Protein AF-A0A258K118-F1 (afdb_monomer_lite)

Structure (mmCIF, N/CA/C/O backbone):
data_AF-A0A258K118-F1
#
_entry.id   AF-A0A258K118-F1
#
loop_
_atom_site.group_PDB
_atom_site.id
_atom_site.type_symbol
_atom_site.label_atom_id
_atom_site.label_alt_id
_atom_site.label_comp_id
_atom_site.label_asym_id
_atom_site.label_entity_id
_atom_site.label_seq_id
_atom_site.pdbx_PDB_ins_code
_atom_site.Cartn_x
_atom_site.Cartn_y
_atom_site.Cartn_z
_atom_site.occupancy
_atom_site.B_iso_or_equiv
_atom_site.auth_seq_id
_atom_site.auth_comp_id
_atom_site.auth_asym_id
_atom_site.auth_atom_id
_atom_site.pdbx_PDB_model_num
ATOM 1 N N . MET A 1 1 ? -36.246 7.108 47.849 1.00 57.94 1 MET A N 1
ATOM 2 C CA . MET A 1 1 ? -35.922 5.957 46.962 1.00 57.94 1 MET A CA 1
ATOM 3 C C . MET A 1 1 ? -35.839 6.305 45.469 1.00 57.94 1 MET A C 1
ATOM 5 O O . MET A 1 1 ? -34.820 5.987 44.870 1.00 57.94 1 MET A O 1
ATOM 9 N N . LYS A 1 2 ? -36.814 7.006 44.857 1.00 60.41 2 LYS A N 1
ATOM 10 C CA . LYS A 1 2 ? -36.789 7.358 43.410 1.00 60.41 2 LYS A CA 1
ATOM 11 C C . LYS A 1 2 ? -35.535 8.136 42.945 1.00 60.41 2 LYS A C 1
ATOM 13 O O . LYS A 1 2 ? -35.076 7.937 41.828 1.00 60.41 2 LYS A O 1
ATOM 18 N N . SER A 1 3 ? -34.956 8.986 43.801 1.00 73.25 3 SER A N 1
ATOM 19 C CA . SER A 1 3 ? -33.730 9.758 43.502 1.00 73.25 3 SER A CA 1
ATOM 20 C C . SER A 1 3 ? -32.459 8.893 43.433 1.00 73.25 3 SER A C 1
ATOM 22 O O . SER A 1 3 ? -31.625 9.078 42.551 1.00 73.25 3 SER A O 1
ATOM 24 N N . ILE A 1 4 ? -32.338 7.890 44.309 1.00 78.69 4 ILE A N 1
ATOM 25 C CA . ILE A 1 4 ? -31.174 6.988 44.360 1.00 78.69 4 ILE A CA 1
ATOM 26 C C . ILE A 1 4 ? -31.171 6.054 43.145 1.00 78.69 4 ILE A C 1
ATOM 28 O O . ILE A 1 4 ? -30.150 5.921 42.479 1.00 78.69 4 ILE A O 1
ATOM 32 N N . LEU A 1 5 ? -32.333 5.502 42.782 1.00 80.94 5 LEU A N 1
ATOM 33 C CA . LEU A 1 5 ? -32.493 4.697 41.566 1.00 80.94 5 LEU A CA 1
ATOM 34 C C . LEU A 1 5 ? -32.146 5.485 40.293 1.00 80.94 5 LEU A C 1
ATOM 36 O O . LEU A 1 5 ? -31.469 4.956 39.416 1.00 80.94 5 LEU A O 1
ATOM 40 N N . LYS A 1 6 ? -32.529 6.769 40.210 1.00 83.19 6 LYS A N 1
ATOM 41 C CA . LYS A 1 6 ? -32.132 7.648 39.095 1.00 83.19 6 LYS A CA 1
ATOM 42 C C . LYS A 1 6 ? -30.619 7.875 39.036 1.00 83.19 6 LYS A C 1
ATOM 44 O O . LYS A 1 6 ? -30.051 7.831 37.950 1.00 83.19 6 LYS A O 1
ATOM 49 N N . LYS A 1 7 ? -29.957 8.081 40.180 1.00 82.56 7 LYS A N 1
ATOM 50 C CA . LYS A 1 7 ? -28.490 8.223 40.247 1.00 82.56 7 LYS A CA 1
ATOM 51 C C . LYS A 1 7 ? -27.771 6.950 39.797 1.00 82.56 7 LYS A C 1
ATOM 53 O O . LYS A 1 7 ? -26.808 7.037 39.043 1.00 82.56 7 LYS A O 1
ATOM 58 N N . ILE A 1 8 ? -28.274 5.785 40.201 1.00 86.56 8 ILE A N 1
ATOM 59 C CA . ILE A 1 8 ? -27.744 4.481 39.783 1.00 86.56 8 ILE A CA 1
ATOM 60 C C . ILE A 1 8 ? -27.935 4.279 38.272 1.00 86.56 8 ILE A C 1
ATOM 62 O O . ILE A 1 8 ? -26.987 3.920 37.579 1.00 86.56 8 ILE A O 1
ATOM 66 N N . ALA A 1 9 ? -29.121 4.578 37.735 1.00 85.44 9 ALA A N 1
ATOM 67 C CA . ALA A 1 9 ? -29.391 4.484 36.299 1.00 85.44 9 ALA A CA 1
ATOM 68 C C . ALA A 1 9 ? -28.491 5.420 35.473 1.00 85.44 9 ALA A C 1
ATOM 70 O O . ALA A 1 9 ? -27.946 5.004 34.452 1.00 85.44 9 ALA A O 1
ATOM 71 N N . LEU A 1 10 ? -28.278 6.657 35.938 1.00 87.56 10 LEU A N 1
ATOM 72 C CA . LEU A 1 10 ? -27.337 7.592 35.318 1.00 87.56 10 LEU A CA 1
ATOM 73 C C . LEU A 1 10 ? -25.908 7.047 35.352 1.00 87.56 10 LEU A C 1
ATOM 75 O O . LEU A 1 10 ? -25.240 7.060 34.323 1.00 87.56 10 LEU A O 1
ATOM 79 N N . PHE A 1 11 ? -25.456 6.524 36.493 1.00 86.81 11 PHE A N 1
ATOM 80 C CA . PHE A 1 11 ? -24.126 5.929 36.629 1.00 86.81 11 PHE A CA 1
ATOM 81 C C . PHE A 1 11 ? -23.908 4.770 35.651 1.00 86.81 11 PHE A C 1
ATOM 83 O O . PHE A 1 11 ? -22.899 4.744 34.947 1.00 86.81 11 PHE A O 1
ATOM 90 N N . PHE A 1 12 ? -24.868 3.847 35.541 1.00 90.62 12 PHE A N 1
ATOM 91 C CA . PHE A 1 12 ? -24.785 2.767 34.559 1.00 90.62 12 PHE A CA 1
ATOM 92 C C . PHE A 1 12 ? -24.779 3.302 33.129 1.00 90.62 12 PHE A C 1
ATOM 94 O O . PHE A 1 12 ? -23.973 2.839 32.328 1.00 90.62 12 PHE A O 1
ATOM 101 N N . ASN A 1 13 ? -25.598 4.305 32.809 1.00 88.56 13 ASN A N 1
ATOM 102 C CA . ASN A 1 13 ? -25.610 4.916 31.480 1.00 88.56 13 ASN A CA 1
ATOM 103 C C . ASN A 1 13 ? -24.248 5.558 31.135 1.00 88.56 13 ASN A C 1
ATOM 105 O O . ASN A 1 13 ? -23.699 5.321 30.061 1.00 88.56 13 ASN A O 1
ATOM 109 N N . TYR A 1 14 ? -23.632 6.271 32.085 1.00 86.94 14 TYR A N 1
ATOM 110 C CA . TYR A 1 14 ? -22.262 6.778 31.950 1.00 86.94 14 TYR A CA 1
ATOM 111 C C . TYR A 1 14 ? -21.240 5.652 31.756 1.00 86.94 14 TYR A C 1
ATOM 113 O O . TYR A 1 14 ? -20.376 5.753 30.886 1.00 86.94 14 TYR A O 1
ATOM 121 N N . LEU A 1 15 ? -21.348 4.560 32.517 1.00 89.12 15 LEU A N 1
ATOM 122 C CA . LEU A 1 15 ? -20.443 3.415 32.413 1.00 89.12 15 LEU A CA 1
ATOM 123 C C . LEU A 1 15 ? -20.577 2.687 31.065 1.00 89.12 15 LEU A C 1
ATOM 125 O O . LEU A 1 15 ? -19.566 2.332 30.451 1.00 89.12 15 LEU A O 1
ATOM 129 N N . PHE A 1 16 ? -21.805 2.482 30.585 1.00 87.19 16 PHE A N 1
ATOM 130 C CA . PHE A 1 16 ? -22.076 1.898 29.271 1.00 87.19 16 PHE A CA 1
ATOM 131 C C . PHE A 1 16 ? -21.551 2.800 28.153 1.00 87.19 16 PHE A C 1
ATOM 133 O O . PHE A 1 16 ? -20.824 2.316 27.285 1.00 87.19 16 PHE A O 1
ATOM 140 N N . ASN A 1 17 ? -21.807 4.109 28.217 1.00 88.25 17 ASN A N 1
ATOM 141 C CA . ASN A 1 17 ? -21.272 5.069 27.250 1.00 88.25 17 ASN A CA 1
ATOM 142 C C . ASN A 1 17 ? -19.741 5.088 27.256 1.00 88.25 17 ASN A C 1
ATOM 144 O O . ASN A 1 17 ? -19.127 5.031 26.194 1.00 88.25 17 ASN A O 1
ATOM 148 N N . PHE A 1 18 ? -19.106 5.064 28.428 1.00 89.62 18 PHE A N 1
ATOM 149 C CA . PHE A 1 18 ? -17.649 5.001 28.536 1.00 89.62 18 PHE A CA 1
ATOM 150 C C . PHE A 1 18 ? -17.070 3.734 27.891 1.00 89.62 18 PHE A C 1
ATOM 152 O O . PHE A 1 18 ? -16.093 3.802 27.140 1.00 89.62 18 PHE A O 1
ATOM 159 N N . ARG A 1 19 ? -17.688 2.569 28.129 1.00 87.50 19 ARG A N 1
ATOM 160 C CA . ARG A 1 19 ? -17.292 1.303 27.487 1.00 87.50 19 ARG A CA 1
ATOM 161 C C . ARG A 1 19 ? -17.425 1.373 25.968 1.00 87.50 19 ARG A C 1
ATOM 163 O O . ARG A 1 19 ? -16.511 0.944 25.260 1.00 87.50 19 ARG A O 1
ATOM 170 N N . THR A 1 20 ? -18.521 1.940 25.480 1.00 90.94 20 THR A N 1
ATOM 171 C CA . THR A 1 20 ? -18.786 2.121 24.050 1.00 90.94 20 THR A CA 1
ATOM 172 C C . THR A 1 20 ? -17.770 3.066 23.408 1.00 90.94 20 THR A C 1
ATOM 174 O O . THR A 1 20 ? -17.140 2.694 22.419 1.00 90.94 20 THR A O 1
ATOM 177 N N . ILE A 1 21 ? -17.504 4.226 24.017 1.00 90.69 21 ILE A N 1
ATOM 178 C CA . ILE A 1 21 ? -16.487 5.190 23.561 1.00 90.69 21 ILE A CA 1
ATOM 179 C C . ILE A 1 21 ? -15.106 4.531 23.511 1.00 90.69 21 ILE A C 1
ATOM 181 O O . ILE A 1 21 ? -14.396 4.643 22.513 1.00 90.69 21 ILE A O 1
ATOM 185 N N . LYS A 1 22 ? -14.727 3.782 24.554 1.00 91.69 22 LYS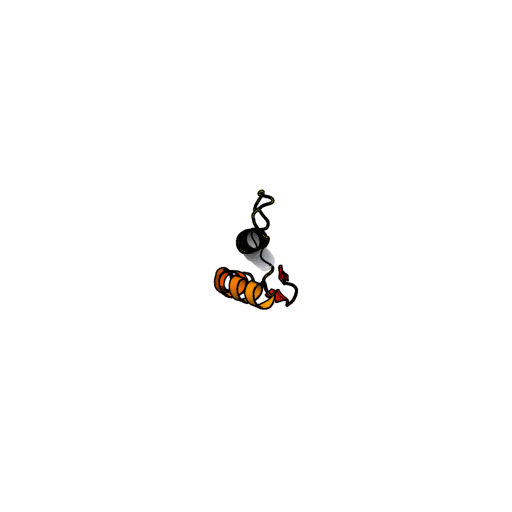 A N 1
ATOM 186 C CA . LYS A 1 22 ? -13.440 3.075 24.593 1.00 91.69 22 LYS A CA 1
ATOM 187 C C . LYS A 1 22 ? -13.335 2.019 23.488 1.00 91.69 22 LYS A C 1
ATOM 189 O O . LYS A 1 22 ? -12.268 1.863 22.891 1.00 91.69 22 LYS A O 1
ATOM 194 N N . ARG A 1 23 ? -14.429 1.306 23.192 1.00 91.44 23 ARG A N 1
ATOM 195 C CA . ARG A 1 23 ? -14.494 0.336 22.089 1.00 91.44 23 ARG A CA 1
ATOM 196 C C . ARG A 1 23 ? -14.316 1.025 20.737 1.00 91.44 23 ARG A C 1
ATOM 198 O O . ARG A 1 23 ? -13.479 0.573 19.960 1.00 91.44 23 ARG A O 1
ATOM 205 N N . PHE A 1 24 ? -15.031 2.121 20.486 1.00 91.25 24 PHE A N 1
ATOM 206 C CA . PHE A 1 24 ? -14.884 2.901 19.254 1.00 91.25 24 PHE A CA 1
ATOM 207 C C . PHE A 1 24 ? -13.479 3.476 19.102 1.00 91.25 24 PHE A C 1
ATOM 209 O O . PHE A 1 24 ? -12.882 3.319 18.044 1.00 91.25 24 PHE A O 1
ATOM 216 N N . LYS A 1 25 ? -12.887 4.018 20.173 1.00 92.88 25 LYS A N 1
ATOM 217 C CA . LYS A 1 25 ? -11.497 4.496 20.152 1.00 92.88 25 LYS A CA 1
ATOM 218 C C . LYS A 1 25 ? -10.520 3.392 19.741 1.00 92.88 25 LYS A C 1
ATOM 220 O O . LYS A 1 25 ? -9.655 3.611 18.905 1.00 92.88 25 LYS A O 1
ATOM 225 N N . LYS A 1 26 ? -10.681 2.174 20.271 1.00 92.38 26 LYS A N 1
ATOM 226 C CA . LYS A 1 26 ? -9.832 1.032 19.891 1.00 92.38 26 LYS A CA 1
ATOM 227 C C . LYS A 1 26 ? -9.997 0.641 18.418 1.00 92.38 26 LYS A C 1
ATOM 229 O O . LYS A 1 26 ? -9.020 0.233 17.799 1.00 92.38 26 LYS A O 1
ATOM 234 N N . ILE A 1 27 ? -11.213 0.722 17.879 1.00 91.56 27 ILE A N 1
ATOM 235 C CA . ILE A 1 27 ? -11.484 0.449 16.460 1.00 91.56 27 ILE A CA 1
ATOM 236 C C . ILE A 1 27 ? -10.859 1.542 15.588 1.00 91.56 27 ILE A C 1
ATOM 238 O O . ILE A 1 27 ? -10.143 1.208 14.650 1.00 91.56 27 ILE A O 1
ATOM 242 N N . ASN A 1 28 ? -11.043 2.814 15.942 1.00 90.38 28 ASN A N 1
ATOM 243 C CA . ASN A 1 28 ? -10.470 3.944 15.213 1.00 90.38 28 ASN A CA 1
ATOM 244 C C . ASN A 1 28 ? -8.944 3.868 15.163 1.00 90.38 28 ASN A C 1
ATOM 246 O O . ASN A 1 28 ? -8.388 3.924 14.078 1.00 90.38 28 ASN A O 1
ATOM 250 N N . ASN A 1 29 ? -8.279 3.612 16.293 1.00 90.00 29 ASN A N 1
ATOM 251 C CA . ASN A 1 29 ? -6.821 3.471 16.314 1.00 90.00 29 ASN A CA 1
ATOM 252 C C . ASN A 1 29 ? -6.326 2.315 15.422 1.00 90.00 29 ASN A C 1
ATOM 254 O O . ASN A 1 29 ? -5.242 2.384 14.853 1.00 90.00 29 ASN A O 1
ATOM 258 N N . LYS A 1 30 ? -7.096 1.222 15.313 1.00 90.19 30 LYS A N 1
ATOM 259 C CA . LYS A 1 30 ? -6.753 0.122 14.399 1.00 90.19 30 LYS A CA 1
ATOM 260 C C . LYS A 1 3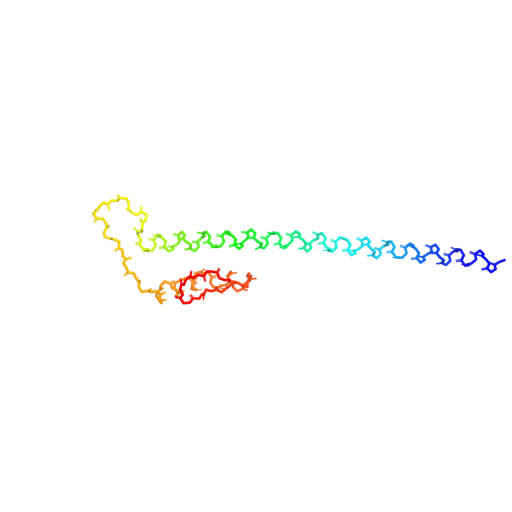0 ? -6.926 0.534 12.942 1.00 90.19 30 LYS A C 1
ATOM 262 O O . LYS A 1 30 ? -6.063 0.215 12.136 1.00 90.19 30 LYS A O 1
ATOM 267 N N . LEU A 1 31 ? -8.028 1.211 12.625 1.00 88.06 31 LEU A N 1
ATOM 268 C CA . LEU A 1 31 ? -8.304 1.709 11.279 1.00 88.06 31 LEU A CA 1
ATOM 269 C C . LEU A 1 31 ? -7.240 2.707 10.831 1.00 88.06 31 LEU A C 1
ATOM 271 O O . LEU A 1 31 ? -6.737 2.572 9.725 1.00 88.06 31 LEU A O 1
ATOM 275 N N . GLU A 1 32 ? -6.868 3.647 11.696 1.00 89.12 32 GLU A N 1
ATOM 276 C CA . GLU A 1 32 ? -5.819 4.639 11.446 1.00 89.12 32 GLU A CA 1
ATOM 277 C C . GLU A 1 32 ? -4.494 3.959 11.100 1.00 89.12 32 GLU A C 1
ATOM 279 O O . GLU A 1 32 ? -3.958 4.181 10.020 1.00 89.12 32 GLU A O 1
ATOM 284 N N . LYS A 1 33 ? -4.056 2.998 11.922 1.00 89.69 33 LYS A N 1
ATOM 285 C CA . LYS A 1 33 ? -2.851 2.219 11.627 1.00 89.69 33 LYS A CA 1
ATOM 286 C C . LYS A 1 33 ? -2.944 1.454 10.300 1.00 89.69 33 LYS A C 1
ATOM 288 O O . LYS A 1 33 ? -2.003 1.443 9.522 1.00 89.69 33 LYS A O 1
ATOM 293 N N . THR A 1 34 ? -4.082 0.819 10.015 1.00 87.25 34 THR A N 1
ATOM 294 C CA . THR A 1 34 ? -4.275 0.108 8.738 1.00 87.25 34 THR A CA 1
ATOM 295 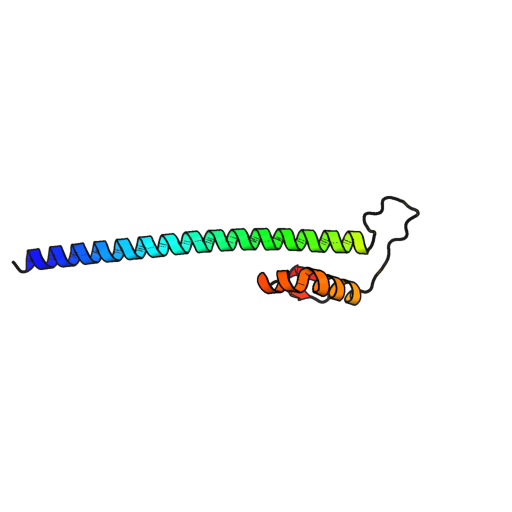C C . THR A 1 34 ? -4.270 1.058 7.536 1.00 87.25 34 THR A C 1
ATOM 297 O O . THR A 1 34 ? -3.852 0.659 6.451 1.00 87.25 34 THR A 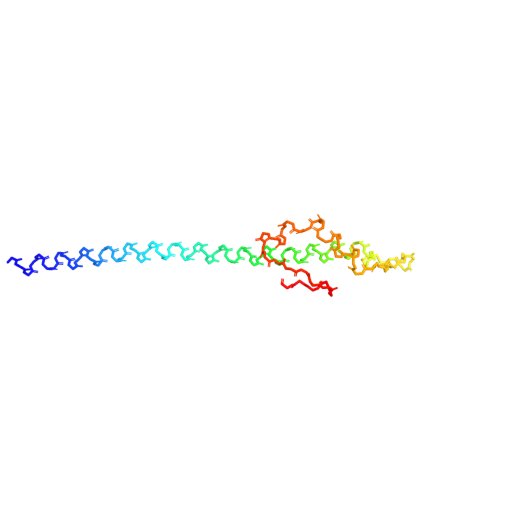O 1
ATOM 300 N N . LEU A 1 35 ? -4.732 2.300 7.695 1.00 86.75 35 LEU A N 1
ATOM 301 C CA . LEU A 1 35 ? -4.647 3.317 6.647 1.00 86.75 35 LEU A CA 1
ATOM 302 C C . LEU A 1 35 ? -3.196 3.738 6.406 1.00 86.75 35 LEU A C 1
ATOM 304 O O . LEU A 1 35 ? -2.788 3.772 5.246 1.00 86.75 35 LEU A O 1
ATOM 308 N N . GLU A 1 36 ? -2.425 3.976 7.469 1.00 88.19 36 GLU A N 1
ATOM 309 C CA . GLU A 1 36 ? -0.988 4.270 7.384 1.00 88.19 36 GLU A CA 1
ATOM 310 C C . GLU A 1 36 ? -0.227 3.130 6.694 1.00 88.19 36 GLU A C 1
ATOM 312 O O . GLU A 1 36 ? 0.472 3.361 5.707 1.00 88.19 36 GLU A O 1
ATOM 317 N N . ASP A 1 37 ? -0.434 1.886 7.137 1.00 89.00 37 ASP A N 1
ATOM 318 C CA . ASP A 1 37 ? 0.182 0.697 6.535 1.00 89.00 37 ASP A CA 1
ATOM 319 C C . ASP A 1 37 ? -0.163 0.608 5.033 1.00 89.00 37 ASP A C 1
ATOM 321 O O . ASP A 1 37 ? 0.703 0.393 4.183 1.00 89.00 37 ASP A O 1
ATOM 325 N N . ARG A 1 38 ? -1.424 0.884 4.671 1.00 87.44 38 ARG A N 1
ATOM 326 C CA . ARG A 1 38 ? -1.879 0.896 3.274 1.00 87.44 38 ARG A CA 1
ATOM 327 C C . ARG A 1 38 ? -1.251 2.023 2.450 1.00 87.44 38 ARG A C 1
ATOM 329 O O . ARG A 1 38 ? -1.123 1.890 1.232 1.00 87.44 38 ARG A O 1
ATOM 336 N N . GLU A 1 39 ? -0.916 3.161 3.046 1.00 86.50 39 GLU A N 1
ATOM 337 C CA . GLU A 1 39 ? -0.192 4.237 2.360 1.00 86.50 39 GLU A CA 1
ATOM 338 C C . GLU A 1 39 ? 1.268 3.868 2.114 1.00 86.50 39 GLU A C 1
ATOM 340 O O . GLU A 1 39 ? 1.762 4.055 0.998 1.00 86.50 39 GLU A O 1
ATOM 345 N N . VAL A 1 40 ? 1.924 3.263 3.104 1.00 88.88 40 VAL A N 1
ATOM 346 C CA . VAL A 1 40 ? 3.286 2.735 2.966 1.00 88.88 40 VAL A CA 1
ATOM 347 C C . VAL A 1 40 ? 3.341 1.687 1.853 1.00 88.88 40 VAL A C 1
ATOM 349 O O . VAL A 1 40 ? 4.166 1.802 0.944 1.00 88.88 40 VAL A O 1
ATOM 352 N N . ASP A 1 41 ? 2.406 0.736 1.841 1.00 88.81 41 ASP A N 1
ATOM 353 C CA . ASP A 1 41 ? 2.310 -0.290 0.796 1.00 88.81 41 ASP A CA 1
ATOM 354 C C . ASP A 1 41 ? 2.112 0.319 -0.597 1.00 88.81 41 ASP A C 1
ATOM 356 O O . ASP A 1 41 ? 2.713 -0.136 -1.577 1.00 88.81 41 ASP A O 1
ATOM 360 N N . ARG A 1 42 ? 1.318 1.395 -0.706 1.00 87.69 42 ARG A N 1
ATOM 361 C CA . ARG A 1 42 ? 1.165 2.133 -1.968 1.00 87.69 42 ARG A CA 1
ATOM 362 C C . ARG A 1 42 ? 2.490 2.735 -2.423 1.00 87.69 42 ARG A C 1
ATOM 364 O O . ARG A 1 42 ? 2.821 2.621 -3.601 1.00 87.69 42 ARG A O 1
ATOM 371 N N . ILE A 1 43 ? 3.252 3.359 -1.528 1.00 87.81 43 ILE A N 1
ATOM 372 C CA . ILE A 1 43 ? 4.554 3.960 -1.859 1.00 87.81 43 ILE A CA 1
ATOM 373 C C . ILE A 1 43 ? 5.546 2.884 -2.315 1.00 87.81 43 ILE A C 1
ATOM 375 O O . ILE A 1 43 ? 6.193 3.048 -3.354 1.00 87.81 43 ILE A O 1
ATOM 379 N N . ILE A 1 44 ? 5.621 1.767 -1.588 1.00 90.00 44 ILE A N 1
ATOM 380 C CA . ILE A 1 44 ? 6.488 0.633 -1.928 1.00 90.00 44 ILE A CA 1
ATOM 381 C C . ILE A 1 44 ? 6.127 0.085 -3.311 1.00 90.00 44 ILE A C 1
ATOM 383 O O . ILE A 1 44 ? 7.009 -0.087 -4.156 1.00 90.00 44 ILE A O 1
ATOM 387 N N . LEU A 1 45 ? 4.835 -0.124 -3.581 1.00 89.94 45 LEU A N 1
ATOM 388 C CA . LEU A 1 45 ? 4.371 -0.615 -4.874 1.00 89.94 45 LEU A CA 1
ATOM 389 C C . LEU A 1 45 ? 4.750 0.337 -6.015 1.00 89.94 45 LEU A C 1
ATOM 391 O O . LEU A 1 45 ? 5.273 -0.113 -7.036 1.00 89.94 45 LEU A O 1
ATOM 395 N N . LYS A 1 46 ? 4.563 1.653 -5.836 1.00 86.75 46 LYS A N 1
ATOM 396 C CA . LYS A 1 46 ? 4.986 2.654 -6.831 1.00 86.75 46 LYS A CA 1
ATOM 397 C C . LYS A 1 46 ? 6.491 2.564 -7.106 1.00 86.75 46 LYS A C 1
ATOM 399 O O . LYS A 1 46 ? 6.900 2.561 -8.267 1.00 86.75 46 LYS A O 1
ATOM 404 N N . GLY A 1 47 ? 7.309 2.439 -6.061 1.00 87.38 47 GLY A N 1
ATOM 405 C CA . GLY A 1 47 ? 8.758 2.268 -6.192 1.00 87.38 47 GLY A CA 1
ATOM 406 C C . GLY A 1 47 ? 9.144 0.998 -6.956 1.00 87.38 47 GLY A C 1
ATOM 407 O O . GLY A 1 47 ? 9.994 1.046 -7.848 1.00 87.38 47 GLY A O 1
ATOM 408 N N . ASN A 1 48 ? 8.481 -0.120 -6.660 1.00 89.88 48 ASN A N 1
ATOM 409 C CA . ASN A 1 48 ? 8.714 -1.401 -7.328 1.00 89.88 48 ASN A CA 1
ATOM 410 C C . ASN A 1 48 ? 8.353 -1.353 -8.817 1.00 89.88 48 ASN A C 1
ATOM 412 O O . ASN A 1 48 ? 9.146 -1.805 -9.644 1.00 89.88 48 ASN A O 1
ATOM 416 N N . ILE A 1 49 ? 7.218 -0.738 -9.166 1.00 88.75 49 ILE A N 1
ATOM 417 C CA . ILE A 1 49 ? 6.802 -0.537 -10.561 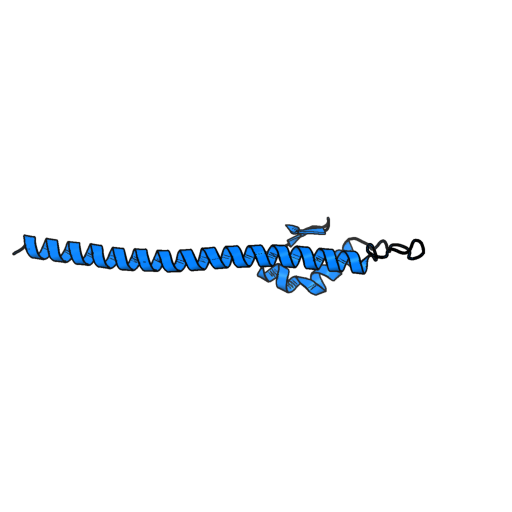1.00 88.75 49 ILE A CA 1
ATOM 418 C C . ILE A 1 49 ? 7.847 0.296 -11.312 1.00 88.75 49 ILE A C 1
ATOM 420 O O . ILE A 1 49 ? 8.311 -0.112 -12.374 1.00 88.75 49 ILE A O 1
ATOM 424 N N . ILE A 1 50 ? 8.286 1.426 -10.745 1.00 86.88 50 ILE A N 1
ATOM 425 C CA . ILE A 1 50 ? 9.307 2.287 -11.368 1.00 86.88 50 ILE A CA 1
ATOM 426 C C . ILE A 1 50 ? 10.615 1.519 -11.574 1.00 86.88 50 ILE A C 1
ATOM 428 O O . ILE A 1 50 ? 11.216 1.597 -12.647 1.00 86.88 50 ILE A O 1
ATOM 432 N N . LYS A 1 51 ? 11.061 0.766 -10.564 1.00 88.19 51 LYS A N 1
ATOM 433 C CA . LYS A 1 51 ? 12.281 -0.045 -10.641 1.00 88.19 51 LYS A CA 1
ATOM 434 C C . LYS A 1 51 ? 12.181 -1.105 -11.738 1.00 88.19 51 LYS A C 1
ATOM 436 O O . LYS A 1 51 ? 13.134 -1.282 -12.496 1.00 88.19 51 LYS A O 1
ATOM 441 N N . MET A 1 52 ? 11.037 -1.780 -11.843 1.00 89.50 52 MET A N 1
ATOM 442 C CA . MET A 1 52 ? 10.779 -2.761 -12.897 1.00 89.50 52 MET A CA 1
ATOM 443 C C . MET A 1 52 ? 10.841 -2.103 -14.278 1.00 89.50 52 MET A C 1
ATOM 445 O O . MET A 1 52 ? 11.604 -2.560 -15.126 1.00 89.50 52 MET A O 1
ATOM 449 N N . VAL A 1 53 ? 10.142 -0.981 -14.477 1.00 85.38 53 VAL A N 1
ATOM 450 C CA . VAL A 1 53 ? 10.124 -0.257 -15.759 1.00 85.38 53 VAL A CA 1
ATOM 451 C C . VAL A 1 53 ? 11.522 0.225 -16.153 1.00 85.38 53 VAL A C 1
ATOM 453 O O . VAL A 1 53 ? 11.935 0.041 -17.297 1.00 85.38 53 VAL A O 1
ATOM 456 N N . ARG A 1 54 ? 12.299 0.786 -15.217 1.00 84.06 54 ARG A N 1
ATOM 457 C CA . ARG A 1 54 ? 13.684 1.220 -15.483 1.00 84.06 54 ARG A CA 1
ATOM 458 C C . ARG A 1 54 ? 14.589 0.067 -15.900 1.00 84.06 54 ARG A C 1
ATOM 460 O O . ARG A 1 54 ? 15.372 0.223 -16.840 1.00 84.06 54 ARG A O 1
ATOM 467 N N . LYS A 1 55 ? 14.453 -1.086 -15.239 1.00 84.81 55 LYS A N 1
ATOM 468 C CA . LYS A 1 55 ? 15.174 -2.313 -15.593 1.00 84.81 55 LYS A CA 1
ATOM 469 C C . LYS A 1 55 ? 14.752 -2.825 -16.970 1.00 84.81 55 LYS A C 1
ATOM 471 O O . LYS A 1 55 ? 15.614 -3.179 -17.769 1.00 84.81 55 LYS A O 1
ATOM 476 N N . TYR A 1 56 ? 13.451 -2.833 -17.249 1.00 83.31 56 TYR A N 1
ATOM 477 C CA . TYR A 1 56 ? 12.880 -3.307 -18.508 1.00 83.31 56 TYR A CA 1
ATOM 478 C C . TYR A 1 56 ? 13.334 -2.458 -19.704 1.00 83.31 56 TYR A C 1
ATOM 480 O O . TYR A 1 56 ? 13.760 -3.000 -20.716 1.00 83.31 56 TYR A O 1
ATOM 488 N N . LEU A 1 57 ? 13.358 -1.133 -19.548 1.00 81.44 57 LEU A N 1
ATOM 489 C CA . LEU A 1 57 ? 13.819 -0.185 -20.572 1.00 81.44 57 LEU A CA 1
ATOM 490 C C . LEU A 1 57 ? 15.347 0.007 -20.601 1.00 81.44 57 LEU A C 1
ATOM 492 O O . LEU A 1 57 ? 15.859 0.825 -21.367 1.00 81.44 57 LEU A O 1
ATOM 496 N N . ARG A 1 58 ? 16.089 -0.713 -19.747 1.00 79.19 58 ARG A N 1
ATOM 497 C CA . ARG A 1 58 ? 17.553 -0.607 -19.597 1.00 79.19 58 ARG A CA 1
ATOM 498 C C . ARG A 1 58 ? 18.041 0.829 -19.358 1.00 79.19 58 ARG A C 1
ATOM 500 O O . ARG A 1 58 ? 19.152 1.185 -19.740 1.00 79.19 58 ARG A O 1
ATOM 507 N N . ILE A 1 59 ? 17.235 1.658 -18.691 1.00 74.88 59 ILE A N 1
ATOM 508 C CA . ILE A 1 59 ? 17.572 3.067 -18.417 1.00 74.88 59 ILE A CA 1
ATOM 509 C C . ILE A 1 59 ? 18.773 3.161 -17.470 1.00 74.88 59 ILE A C 1
ATOM 511 O O . ILE A 1 59 ? 19.601 4.058 -17.613 1.00 74.88 59 ILE A O 1
ATOM 515 N N . ASP A 1 60 ? 18.890 2.209 -16.543 1.00 69.19 60 ASP A N 1
ATOM 516 C CA . ASP A 1 60 ? 19.967 2.158 -15.550 1.00 69.19 60 ASP A CA 1
ATOM 517 C C . ASP A 1 60 ? 21.308 1.655 -16.132 1.00 69.19 60 ASP A C 1
ATOM 519 O O . ASP A 1 60 ? 22.318 1.596 -15.424 1.00 69.19 60 ASP A O 1
ATOM 523 N N . ALA A 1 61 ? 21.353 1.286 -17.419 1.00 70.38 61 ALA A N 1
ATOM 524 C CA . ALA A 1 61 ? 22.578 0.857 -18.078 1.00 70.38 61 ALA A CA 1
ATOM 525 C C . ALA A 1 61 ? 23.555 2.041 -18.221 1.00 70.38 61 ALA A C 1
ATOM 527 O O . ALA A 1 61 ? 23.342 2.962 -19.004 1.00 70.38 61 ALA A O 1
ATOM 528 N N . LYS A 1 62 ? 24.660 2.010 -17.461 1.00 68.56 62 LYS A N 1
ATOM 529 C CA . LYS A 1 62 ? 25.684 3.076 -17.446 1.00 68.56 62 LYS A CA 1
ATOM 530 C C . LYS A 1 62 ? 26.572 3.114 -18.694 1.00 68.56 62 LYS A C 1
ATOM 532 O O . LYS A 1 62 ? 27.293 4.084 -18.908 1.00 68.56 62 LYS A O 1
ATOM 537 N N . SER A 1 63 ? 26.570 2.048 -19.490 1.00 70.00 63 SER A N 1
ATOM 538 C CA . SER A 1 63 ? 27.421 1.944 -20.672 1.00 70.00 63 SER A CA 1
ATOM 539 C C . SER A 1 63 ? 26.832 2.739 -21.833 1.00 70.00 63 SER A C 1
ATOM 541 O O . SER A 1 63 ? 25.691 2.501 -22.223 1.00 70.00 63 SER A O 1
ATOM 543 N N . LYS A 1 64 ? 27.641 3.613 -22.448 1.00 65.69 64 LYS A N 1
ATOM 544 C CA . LYS A 1 64 ? 27.294 4.303 -23.707 1.00 65.69 64 LYS A CA 1
ATOM 545 C C . LYS A 1 64 ? 26.988 3.334 -24.860 1.00 65.69 64 LYS A C 1
ATOM 547 O O . LYS A 1 64 ? 26.379 3.748 -25.837 1.00 65.69 64 LYS A O 1
ATOM 552 N N . TYR A 1 65 ? 27.406 2.073 -24.743 1.00 67.25 65 TYR A N 1
ATOM 553 C CA . TYR A 1 65 ? 27.249 1.044 -25.773 1.00 67.25 65 TYR A CA 1
ATOM 554 C C . TYR A 1 65 ? 25.976 0.206 -25.624 1.00 67.25 65 TYR A C 1
ATOM 556 O O . TYR A 1 65 ? 25.696 -0.619 -26.487 1.00 67.25 65 TYR A O 1
ATOM 564 N N . ILE A 1 66 ? 25.211 0.378 -24.540 1.00 61.97 66 ILE A N 1
ATOM 565 C CA . ILE A 1 66 ? 23.936 -0.322 -24.372 1.00 61.97 66 ILE A CA 1
ATOM 566 C C . ILE A 1 66 ? 22.835 0.595 -24.917 1.00 61.97 66 ILE A C 1
ATOM 568 O O . ILE A 1 66 ? 22.568 1.637 -24.311 1.00 61.97 66 ILE A O 1
ATOM 572 N N . PRO A 1 67 ? 22.192 0.250 -26.047 1.00 61.59 67 PRO A N 1
ATOM 573 C CA . PRO A 1 67 ? 21.085 1.040 -26.555 1.00 61.59 67 PRO A CA 1
ATOM 574 C C . PRO A 1 67 ? 19.925 0.980 -25.559 1.00 61.59 67 PRO A C 1
ATOM 576 O O . PRO A 1 67 ? 19.559 -0.091 -25.068 1.00 61.59 67 PRO A O 1
ATOM 579 N N . LYS A 1 68 ? 19.352 2.145 -25.252 1.00 68.88 68 LYS A N 1
ATOM 580 C CA . LYS A 1 68 ? 18.113 2.226 -24.476 1.00 68.88 68 LYS A CA 1
ATOM 581 C C . LYS A 1 68 ? 16.989 1.659 -25.332 1.00 68.88 68 LYS A C 1
ATOM 583 O O . LYS A 1 68 ? 16.819 2.081 -26.474 1.00 68.88 68 LYS A O 1
ATOM 588 N N . GLU A 1 69 ? 16.238 0.709 -24.790 1.00 67.94 69 GLU A N 1
ATOM 589 C CA . GLU A 1 69 ? 15.096 0.141 -25.500 1.00 67.94 69 GLU A CA 1
ATOM 590 C C . GLU A 1 69 ? 13.905 1.091 -25.343 1.00 67.94 69 GLU A C 1
ATOM 592 O O . GLU A 1 69 ? 13.469 1.363 -24.224 1.00 67.94 69 GLU A O 1
ATOM 597 N N . SER A 1 70 ? 13.377 1.619 -26.449 1.00 65.81 70 SER A N 1
ATOM 598 C CA . SER A 1 70 ? 12.069 2.272 -26.456 1.00 65.81 70 SER A CA 1
ATOM 599 C C . SER A 1 70 ? 11.000 1.207 -26.693 1.00 65.81 70 SER A C 1
ATOM 601 O O . SER A 1 70 ? 10.959 0.560 -27.737 1.00 65.81 70 SER A O 1
ATOM 603 N N . ARG A 1 71 ? 10.142 0.995 -25.695 1.00 71.25 71 ARG A N 1
ATOM 604 C CA . ARG A 1 71 ? 8.994 0.081 -25.780 1.00 71.25 71 ARG A CA 1
ATOM 605 C C . ARG A 1 71 ? 7.706 0.881 -25.867 1.00 71.25 71 ARG A C 1
ATOM 607 O O . ARG A 1 71 ? 7.643 2.024 -25.407 1.00 71.25 71 ARG A O 1
ATOM 614 N N . ASN A 1 72 ? 6.680 0.279 -26.460 1.00 80.00 72 ASN A N 1
ATOM 615 C CA . ASN A 1 72 ? 5.375 0.917 -26.549 1.00 80.00 72 ASN A CA 1
ATOM 616 C C . ASN A 1 72 ? 4.757 1.050 -25.144 1.00 80.00 72 ASN A C 1
ATOM 618 O O . ASN A 1 72 ? 4.908 0.164 -24.301 1.00 80.00 72 ASN A O 1
ATOM 622 N N . HIS A 1 73 ? 4.031 2.140 -24.893 1.00 77.94 73 HIS A N 1
ATOM 623 C CA . HIS A 1 73 ? 3.372 2.380 -23.605 1.00 77.94 73 HIS A CA 1
ATOM 624 C C . HIS A 1 73 ? 2.376 1.265 -23.260 1.00 77.94 73 HIS A C 1
ATOM 626 O O . HIS A 1 73 ? 2.253 0.891 -22.093 1.00 77.94 73 HIS A O 1
ATOM 632 N N . THR A 1 74 ? 1.720 0.685 -24.268 1.00 82.44 74 THR A N 1
ATOM 633 C CA . THR A 1 74 ? 0.809 -0.456 -24.105 1.00 82.44 74 THR A CA 1
ATOM 634 C C . THR A 1 74 ? 1.525 -1.696 -23.572 1.00 82.44 74 THR A C 1
ATOM 636 O O . THR A 1 74 ? 1.062 -2.296 -22.609 1.00 82.44 74 THR A O 1
ATOM 639 N N . GLU A 1 75 ? 2.695 -2.030 -24.121 1.00 84.00 75 GLU A N 1
ATOM 640 C CA . GLU A 1 75 ? 3.483 -3.204 -23.713 1.00 84.00 75 GLU A CA 1
ATOM 641 C C . GLU A 1 75 ? 3.979 -3.058 -22.265 1.00 84.00 75 GLU A C 1
ATOM 643 O O . GLU A 1 75 ? 3.884 -3.983 -21.457 1.00 84.00 75 GLU A O 1
ATOM 648 N N . ILE A 1 76 ? 4.431 -1.853 -21.898 1.00 84.50 76 ILE A N 1
ATOM 649 C CA . ILE A 1 76 ? 4.829 -1.535 -20.520 1.00 84.50 76 ILE A CA 1
ATOM 650 C C . ILE A 1 76 ? 3.630 -1.682 -19.577 1.00 84.50 76 ILE A C 1
ATOM 652 O O . ILE A 1 76 ? 3.752 -2.279 -18.508 1.00 84.50 76 ILE A O 1
ATOM 656 N N . ARG A 1 77 ? 2.461 -1.165 -19.967 1.00 85.25 77 ARG A N 1
ATOM 657 C CA . ARG A 1 77 ? 1.237 -1.252 -19.167 1.00 85.25 77 ARG A CA 1
ATOM 658 C C . ARG A 1 77 ? 0.812 -2.698 -18.938 1.00 85.25 77 ARG A C 1
ATOM 660 O O . ARG A 1 77 ? 0.536 -3.064 -17.799 1.00 85.25 77 ARG A O 1
ATOM 667 N N . GLU A 1 78 ? 0.757 -3.505 -19.990 1.00 88.19 78 GLU A N 1
ATOM 668 C CA . GLU A 1 78 ? 0.403 -4.924 -19.900 1.00 88.19 78 GLU A CA 1
ATOM 669 C C . GLU A 1 78 ? 1.368 -5.674 -18.988 1.00 88.19 78 GLU A C 1
ATOM 671 O O . GLU A 1 78 ? 0.935 -6.455 -18.141 1.00 88.19 78 GLU A O 1
ATOM 676 N N . ARG A 1 79 ? 2.666 -5.365 -19.073 1.00 88.25 79 ARG A N 1
ATOM 677 C CA . ARG A 1 79 ? 3.670 -5.958 -18.191 1.00 88.25 79 ARG A CA 1
ATOM 678 C C . ARG A 1 79 ? 3.463 -5.574 -16.729 1.00 88.25 79 ARG A C 1
ATOM 680 O O . ARG A 1 79 ? 3.530 -6.442 -15.862 1.00 88.25 79 ARG A O 1
ATOM 687 N N . ILE A 1 80 ? 3.182 -4.300 -16.451 1.00 88.75 80 ILE A N 1
ATOM 688 C CA . ILE A 1 80 ? 2.883 -3.848 -15.086 1.00 88.75 80 ILE A CA 1
ATOM 689 C C . ILE A 1 80 ? 1.618 -4.533 -14.563 1.00 88.75 80 ILE A C 1
ATOM 691 O O . ILE A 1 80 ? 1.600 -4.977 -13.419 1.00 88.75 80 ILE A O 1
ATOM 695 N N . LEU A 1 81 ? 0.573 -4.651 -15.384 1.00 89.06 81 LEU A N 1
ATOM 696 C CA . LEU A 1 81 ? -0.666 -5.323 -14.992 1.00 89.06 81 LEU A CA 1
ATOM 697 C C . LEU A 1 81 ? -0.455 -6.819 -14.735 1.00 89.06 81 LEU A C 1
ATOM 699 O O . LEU A 1 81 ? -1.016 -7.341 -13.776 1.00 89.06 81 LEU A O 1
ATOM 703 N N . ALA A 1 82 ? 0.377 -7.489 -15.533 1.00 90.75 82 ALA A N 1
ATOM 704 C CA . ALA A 1 82 ? 0.707 -8.896 -15.335 1.00 90.75 82 ALA A CA 1
ATOM 705 C C . ALA A 1 82 ? 1.470 -9.146 -14.022 1.00 90.75 82 ALA A C 1
ATOM 707 O O . ALA A 1 82 ? 1.222 -10.141 -13.351 1.00 90.75 82 ALA A O 1
ATOM 708 N N . GLU A 1 83 ? 2.387 -8.252 -13.644 1.00 90.25 83 GLU A N 1
ATOM 709 C CA . GLU A 1 83 ? 3.263 -8.453 -12.480 1.00 90.25 83 GLU A CA 1
ATOM 710 C C . GLU A 1 83 ? 2.686 -7.865 -11.179 1.00 90.25 83 GLU A C 1
ATOM 712 O O . GLU A 1 83 ? 2.862 -8.432 -10.103 1.00 90.25 83 GLU A O 1
ATOM 717 N N . PHE A 1 84 ? 1.958 -6.749 -11.268 1.00 92.56 84 PHE A N 1
ATOM 718 C CA . PHE A 1 84 ? 1.487 -5.977 -10.112 1.00 92.56 84 PHE A CA 1
ATOM 719 C C . PHE A 1 84 ? -0.037 -5.811 -10.046 1.00 92.56 84 PHE A C 1
ATOM 721 O O . PHE A 1 84 ? -0.539 -5.223 -9.085 1.00 92.56 84 PHE A O 1
ATOM 728 N N . GLY A 1 85 ? -0.796 -6.327 -11.019 1.00 88.38 85 GLY A N 1
ATOM 729 C CA . GLY A 1 85 ? -2.244 -6.112 -11.123 1.00 88.38 85 GLY A CA 1
ATOM 730 C C . GLY A 1 85 ? -3.026 -6.530 -9.878 1.00 88.38 85 GLY A C 1
ATOM 731 O O . GLY A 1 85 ? -3.890 -5.785 -9.416 1.00 88.38 85 GLY A O 1
ATOM 732 N N . GLU A 1 86 ? -2.679 -7.665 -9.266 1.00 90.88 86 GLU A N 1
ATOM 733 C CA . GLU A 1 86 ? -3.330 -8.121 -8.031 1.00 90.88 86 GLU A CA 1
ATOM 734 C C . GLU A 1 86 ? -3.071 -7.184 -6.843 1.00 90.88 86 GLU A C 1
ATOM 736 O O . GLU A 1 86 ? -3.982 -6.874 -6.072 1.00 90.88 86 GLU A O 1
ATOM 741 N N . GLN A 1 87 ? -1.832 -6.711 -6.683 1.00 89.38 87 GLN A N 1
ATOM 742 C CA . GLN A 1 87 ? -1.455 -5.799 -5.599 1.00 89.38 87 GLN A CA 1
ATOM 743 C C . GLN A 1 87 ? -2.097 -4.423 -5.796 1.00 89.38 87 GLN A C 1
ATOM 745 O O . GLN A 1 87 ? -2.616 -3.831 -4.849 1.00 89.38 87 GLN A O 1
ATOM 750 N N . MET A 1 88 ? -2.141 -3.950 -7.042 1.00 88.50 88 MET A N 1
ATOM 751 C CA . MET A 1 88 ? -2.854 -2.734 -7.414 1.00 88.50 88 MET A CA 1
ATOM 752 C C . MET A 1 88 ? -4.349 -2.841 -7.108 1.00 88.50 88 MET A C 1
ATOM 754 O O . MET A 1 88 ? -4.905 -1.919 -6.512 1.00 88.50 88 MET A O 1
ATOM 758 N N . ALA A 1 89 ? -4.986 -3.969 -7.436 1.00 88.06 89 ALA A N 1
ATOM 759 C CA . ALA A 1 89 ? -6.397 -4.207 -7.139 1.00 88.06 89 ALA A CA 1
ATOM 760 C C . ALA A 1 89 ? -6.672 -4.205 -5.626 1.00 88.06 89 ALA A C 1
ATOM 762 O O . ALA A 1 89 ? -7.596 -3.527 -5.177 1.00 88.06 89 ALA A O 1
ATOM 763 N N . LYS A 1 90 ? -5.830 -4.879 -4.828 1.00 87.94 90 LYS A N 1
ATOM 764 C CA . LYS A 1 90 ? -5.929 -4.889 -3.354 1.00 87.94 90 LYS A CA 1
ATOM 765 C C . LYS A 1 90 ? -5.796 -3.491 -2.750 1.00 87.94 90 LYS A C 1
ATOM 767 O O . LYS A 1 90 ? -6.514 -3.146 -1.813 1.00 87.94 90 LYS A O 1
ATOM 772 N N . LEU A 1 91 ? -4.902 -2.669 -3.297 1.00 86.31 91 LEU A N 1
ATOM 773 C CA . LEU A 1 91 ? -4.667 -1.310 -2.812 1.00 86.31 91 LEU A CA 1
ATOM 774 C C . LEU A 1 91 ? -5.617 -0.271 -3.424 1.00 86.31 91 LEU A C 1
ATOM 776 O O . LEU A 1 91 ? -5.713 0.833 -2.885 1.00 86.31 91 LEU A O 1
ATOM 780 N N . GLY A 1 92 ? -6.383 -0.625 -4.458 1.00 82.25 92 GLY A N 1
ATOM 781 C CA . GLY A 1 92 ? -7.286 0.278 -5.177 1.00 82.25 92 GLY A CA 1
ATOM 782 C C . GLY A 1 92 ? -6.568 1.259 -6.110 1.00 82.25 92 GLY A C 1
ATOM 783 O O . GLY A 1 92 ? -7.119 2.315 -6.406 1.00 82.25 92 GLY A O 1
ATOM 784 N N . ILE A 1 93 ? -5.348 0.936 -6.546 1.00 82.62 93 ILE A N 1
ATOM 785 C CA . ILE A 1 93 ? -4.540 1.766 -7.450 1.00 82.62 93 ILE A CA 1
ATOM 786 C C . ILE A 1 93 ? -4.905 1.447 -8.899 1.00 82.62 93 ILE A C 1
ATOM 788 O O . ILE A 1 93 ? -5.044 0.277 -9.267 1.00 82.62 93 ILE A O 1
ATOM 792 N N . LYS A 1 94 ? -5.000 2.474 -9.748 1.00 81.25 94 LYS A N 1
ATOM 793 C CA . LYS A 1 94 ? -5.198 2.304 -11.193 1.00 81.25 94 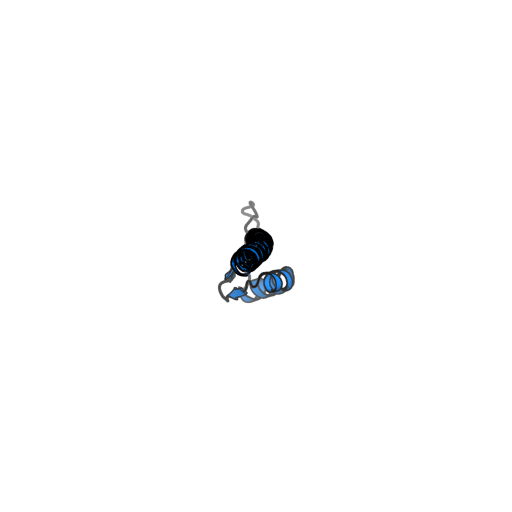LYS A CA 1
ATOM 794 C C . LYS A 1 94 ? -4.085 2.995 -11.972 1.00 81.25 94 LYS A C 1
ATOM 796 O O . LYS A 1 94 ? -3.637 4.084 -11.630 1.00 81.25 94 LYS A O 1
ATOM 801 N N . ILE A 1 95 ? -3.658 2.357 -13.058 1.00 77.75 95 ILE A N 1
ATOM 802 C CA . ILE A 1 95 ? -2.718 2.950 -14.012 1.00 77.75 95 ILE A CA 1
ATOM 803 C C . ILE A 1 95 ? -3.509 3.518 -15.185 1.00 77.75 95 ILE A C 1
ATOM 805 O O . ILE A 1 95 ? -4.333 2.822 -15.786 1.00 77.75 95 ILE A O 1
ATOM 809 N N . ASN A 1 96 ? -3.269 4.789 -15.499 1.00 75.75 96 ASN A N 1
ATOM 810 C CA . ASN A 1 96 ? -3.827 5.415 -16.691 1.00 75.75 96 ASN A CA 1
ATOM 811 C C . ASN A 1 96 ? -2.969 5.122 -17.938 1.00 75.75 96 ASN A C 1
ATOM 813 O O . ASN A 1 96 ? -1.923 4.483 -17.876 1.00 75.75 96 ASN A O 1
ATOM 817 N N . GLU A 1 97 ? -3.423 5.569 -19.106 1.00 66.75 97 GLU A N 1
ATOM 818 C CA . GLU A 1 97 ? -2.712 5.364 -20.382 1.00 66.75 97 GLU A CA 1
ATOM 819 C C . GLU A 1 97 ? -1.338 6.045 -20.432 1.00 66.75 97 GLU A C 1
ATOM 821 O O . GLU A 1 97 ? -0.461 5.609 -21.170 1.00 66.75 97 GLU A O 1
ATOM 826 N N . LYS A 1 98 ? -1.119 7.057 -19.588 1.00 68.38 98 LYS A N 1
ATOM 827 C CA . LYS A 1 98 ? 0.158 7.765 -19.440 1.00 68.38 98 LYS A CA 1
ATOM 828 C C . LYS A 1 98 ? 1.109 7.100 -18.440 1.00 68.38 98 LYS A C 1
ATOM 830 O O . LYS A 1 98 ? 2.126 7.688 -18.094 1.00 68.38 98 LYS A O 1
ATOM 835 N N . LEU A 1 99 ? 0.782 5.893 -17.964 1.00 62.44 99 LEU A N 1
ATOM 836 C CA . LEU A 1 99 ? 1.533 5.164 -16.934 1.00 62.44 99 LEU A CA 1
ATOM 837 C C . LEU A 1 99 ? 1.619 5.906 -15.585 1.00 62.44 99 LEU A C 1
ATOM 839 O O . LEU A 1 99 ? 2.461 5.594 -14.744 1.00 62.44 99 LEU A O 1
ATOM 843 N N . GLU A 1 100 ? 0.728 6.867 -15.346 1.00 70.38 100 GLU A N 1
ATOM 844 C CA . GLU A 1 100 ? 0.623 7.562 -14.069 1.00 70.38 100 GLU A CA 1
ATOM 845 C C . GLU A 1 100 ? -0.193 6.708 -13.091 1.00 70.38 100 GLU A C 1
ATOM 847 O O . GLU A 1 100 ? -1.284 6.216 -13.409 1.00 70.38 100 GLU A O 1
ATOM 852 N N . LEU A 1 101 ? 0.344 6.549 -11.881 1.00 65.12 101 LEU A N 1
ATOM 853 C CA . LEU A 1 101 ? -0.278 5.803 -10.790 1.00 65.12 101 LEU A CA 1
ATOM 854 C C . LEU A 1 101 ? -1.261 6.722 -10.054 1.00 65.12 101 LEU A C 1
ATOM 856 O O . LEU A 1 101 ? -0.827 7.553 -9.246 1.00 65.12 101 LEU A O 1
ATOM 860 N N . ARG A 1 102 ? -2.557 6.565 -10.351 1.00 57.50 102 ARG A N 1
ATOM 861 C CA . ARG A 1 102 ? -3.668 7.267 -9.690 1.00 57.50 102 ARG A CA 1
ATOM 862 C C . ARG A 1 102 ? -4.245 6.439 -8.547 1.00 57.50 102 ARG A C 1
ATOM 864 O O . ARG A 1 102 ? -4.432 5.211 -8.724 1.00 57.50 102 ARG A O 1
#

Radius of gyration: 26.71 Å; chains: 1; bounding box: 64×19×74 Å

pLDDT: mean 82.65, std 9.28, range [57.5, 92.88]

Secondary structure (DSSP, 8-state):
-HHHHHHHHHHHHHHHHHHHHHHHHHHHHHHHHHHHHHHHHHHHHHHHHHHHHHHHTTTT---TTSPPP---HHHHHHHHHHHHHHHHHHHT--B-TT--B-

Foldseek 3Di:
DVVVVVVVVVVVVVVVVVVVVVVVVVVVVVVVVVVVVLVVLVVVLVVVLVVVVCVVQVVVVPDPPDDGDDDDLVVSVVVCCVPCVVVCVVSVWDQDSVRDID

Sequence (102 aa):
MKSILKKIALFFNYLFNFRTIKRFKKINNKLEKTLEDREVDRIILKGNIIKMVRKYLRIDAKSKYIPKESRNHTEIRERILAEFGEQMAKLGIKINEKLELR